Protein AF-A0A2A6C3T6-F1 (afdb_monomer)

Solvent-accessible surface area (backbone atoms only — not compara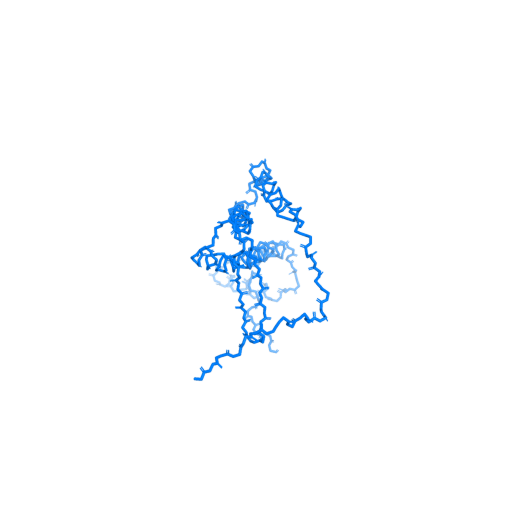ble to full-atom values): 10516 Å² total; per-residue (Å²): 136,82,80,79,80,82,71,89,74,84,69,97,63,87,76,75,74,74,74,83,62,68,64,60,56,52,48,51,43,52,55,31,52,48,49,51,47,45,54,75,75,65,61,53,79,87,50,60,74,56,54,56,57,53,46,53,49,35,51,49,53,41,51,50,43,53,48,42,71,43,24,40,70,43,81,47,77,59,92,92,44,83,41,82,43,55,73,27,93,54,74,46,72,67,60,55,50,48,53,62,61,52,63,53,51,62,58,52,51,52,52,51,53,51,54,53,51,49,52,56,50,49,52,51,49,50,51,48,51,73,72,62,57,75,80,78,58,56,65,64,55,46,53,54,39,52,55,42,26,73,75,66,75,48,82,71,94,79,85,80,86,89,74,71,88,77,65,85,83,125

Secondary structure (DSSP, 8-state):
-PPPP----------------THHHHHHHHHHHHHHHHHHHH--GGGTTHHHHHHHHHHHHHHHHHHHHHH-EEEEEETTEEEEEE-SS---HHHHHHHHHHTHHHHHHHHHHHHHHHHHHHHHHHHHHHHH--TT-HHHHHHHHHHHHHHHS---S----S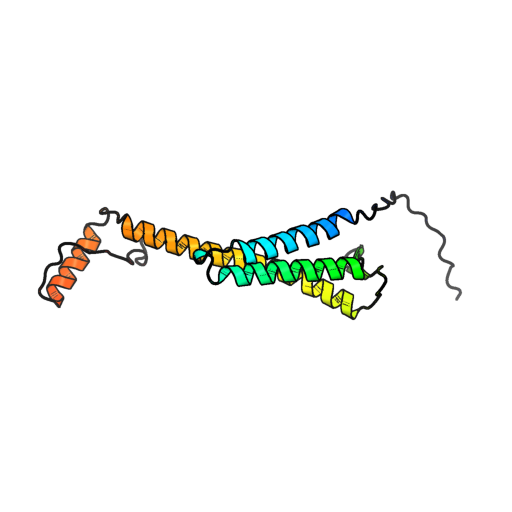--TTS---

Sequence (170 aa):
MKFPKSGTAKGPGGRVEDEYLPYNESAGIITNLLLLFVIKRFSSVELGTYKYLLTVFSLNDICLTLLHMVLRPKNIIMGTVFSLVADGPVQSKHFASIYSAGFTIPFSLMCYHFIYRYWAIKRYLLVLYGTTGDNEDEDALTEVRDAFEETFGKRIEYGWVILDNWVNKD

InterPro domains:
  IPR019423 7TM GPCR, serpentine receptor class j (Srj) [PTHR45907] (24-166)
  IPR019428 7TM GPCR, serpentine receptor class r (Str) [PF10326] (28-123)

Organism: Pristionchus pacificus (NCBI:txid54126)

pLDDT: mean 74.74, std 17.31, range [34.06, 94.12]

Radius of gyration: 29.74 Å; Cα contacts (8 Å, |Δi|>4): 98; chains: 1; bounding box: 54×42×95 Å

Foldseek 3Di:
DDDDDDDPDPDPDDPPPVPPPCVVLVCLLVVLVVQVVCLVPPVDCVCPPVSVLSNVLSVLSNVLSVLCQQQVWDWDDDPPDTDTARPGPDGDPVSSVVSVVSVVVNVVSVVVVVVVVVVVVVVVVLV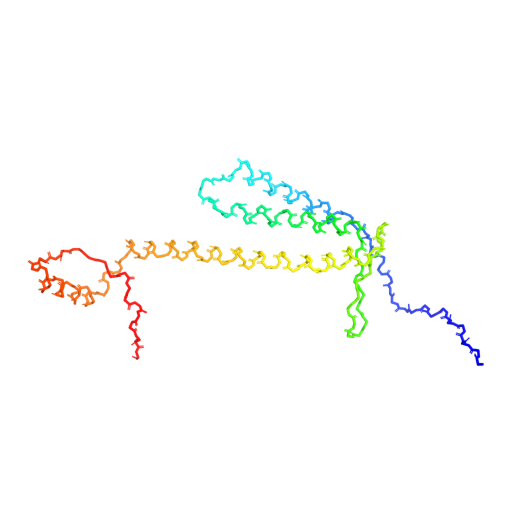VCQVVPDCPPVVVVVVVQVVCCVVPVDGDPDDDDSDPPPDPPD

Structure (mmCIF, N/CA/C/O backbone):
data_AF-A0A2A6C3T6-F1
#
_entry.id   AF-A0A2A6C3T6-F1
#
loop_
_atom_site.group_PDB
_atom_site.id
_atom_site.type_symbol
_atom_site.label_atom_id
_atom_site.label_alt_id
_atom_site.label_comp_id
_atom_site.label_asym_id
_atom_site.label_entity_id
_atom_site.label_seq_id
_atom_site.pdbx_PDB_ins_code
_atom_site.Cartn_x
_atom_site.Cartn_y
_atom_site.Cartn_z
_atom_site.occupancy
_atom_site.B_iso_or_equiv
_atom_site.auth_seq_id
_atom_site.auth_comp_id
_atom_site.auth_asym_id
_atom_site.auth_atom_id
_atom_site.pdbx_PDB_model_num
ATOM 1 N N . MET A 1 1 ? 13.328 -26.545 -47.121 1.00 39.59 1 MET A N 1
ATOM 2 C CA . MET A 1 1 ? 11.992 -25.950 -46.904 1.00 39.59 1 MET A CA 1
ATOM 3 C C . MET A 1 1 ? 12.210 -24.511 -46.447 1.00 39.59 1 MET A C 1
ATOM 5 O O . MET A 1 1 ? 12.834 -24.308 -45.416 1.00 39.59 1 MET A O 1
ATOM 9 N N . LYS A 1 2 ? 11.879 -23.523 -47.288 1.00 37.09 2 LYS A N 1
ATOM 10 C CA . LYS A 1 2 ? 12.099 -22.090 -47.018 1.00 37.09 2 LYS A CA 1
ATOM 11 C C . LYS A 1 2 ? 10.917 -21.560 -46.207 1.00 37.09 2 LYS A C 1
ATOM 13 O O . LYS A 1 2 ? 9.783 -21.706 -46.650 1.00 37.09 2 LYS A O 1
ATOM 18 N N . PHE A 1 3 ? 11.184 -20.943 -45.060 1.00 39.44 3 PHE A N 1
ATOM 19 C CA . PHE A 1 3 ? 10.168 -20.192 -44.325 1.00 39.44 3 PHE A CA 1
ATOM 20 C C . PHE A 1 3 ? 9.714 -18.987 -45.168 1.00 39.44 3 PHE A C 1
ATOM 22 O O . PHE A 1 3 ? 10.572 -18.272 -45.701 1.00 39.44 3 PHE A O 1
ATOM 29 N N .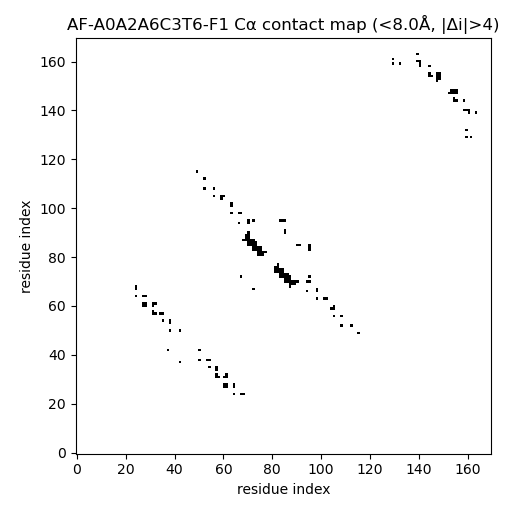 PRO A 1 4 ? 8.402 -18.752 -45.332 1.00 39.09 4 PRO A N 1
ATOM 30 C CA . PRO A 1 4 ? 7.925 -17.564 -46.020 1.00 39.09 4 PRO A CA 1
ATOM 31 C C . PRO A 1 4 ? 8.239 -16.321 -45.178 1.00 39.09 4 PRO A C 1
ATOM 33 O O . PRO A 1 4 ? 8.041 -16.298 -43.964 1.00 39.09 4 PRO A O 1
ATOM 36 N N . LYS A 1 5 ? 8.751 -15.280 -45.843 1.00 46.72 5 LYS A N 1
ATOM 37 C CA . LYS A 1 5 ? 8.940 -13.949 -45.261 1.00 46.72 5 LYS A CA 1
ATOM 38 C C . LYS A 1 5 ? 7.568 -13.412 -44.851 1.00 46.72 5 LYS A C 1
ATOM 40 O O . LYS A 1 5 ? 6.698 -13.267 -45.705 1.00 46.72 5 LYS A O 1
ATOM 45 N N . SER A 1 6 ? 7.393 -13.136 -43.560 1.00 43.69 6 SER A N 1
ATOM 46 C CA . SER A 1 6 ? 6.190 -12.505 -43.019 1.00 43.69 6 SER A CA 1
ATOM 47 C C . SER A 1 6 ? 5.979 -11.157 -43.701 1.00 43.69 6 SER A C 1
ATOM 49 O O . SER A 1 6 ? 6.723 -10.205 -43.468 1.00 43.69 6 SER A O 1
ATOM 51 N N . GLY A 1 7 ? 4.974 -11.108 -44.571 1.00 36.28 7 GLY A N 1
ATOM 52 C CA . GLY A 1 7 ? 4.471 -9.886 -45.166 1.00 36.28 7 GLY A CA 1
ATOM 53 C C . GLY A 1 7 ? 3.944 -8.945 -44.089 1.00 36.28 7 GLY A C 1
ATOM 54 O O . GLY A 1 7 ? 3.351 -9.356 -43.093 1.00 36.28 7 GLY A O 1
ATOM 55 N N . THR A 1 8 ? 4.179 -7.663 -44.313 1.00 46.97 8 THR A N 1
ATOM 56 C CA . THR A 1 8 ? 3.591 -6.535 -43.600 1.00 46.97 8 THR A CA 1
ATOM 57 C C . THR A 1 8 ? 2.072 -6.534 -43.770 1.00 46.97 8 THR A C 1
ATOM 59 O O . THR A 1 8 ? 1.542 -5.898 -44.678 1.00 46.97 8 THR A O 1
ATOM 62 N N . ALA A 1 9 ? 1.361 -7.238 -42.893 1.00 35.47 9 ALA A N 1
ATOM 63 C CA . ALA A 1 9 ? -0.076 -7.082 -42.723 1.00 35.47 9 ALA A CA 1
ATOM 64 C C . ALA A 1 9 ? -0.339 -5.882 -41.795 1.00 35.47 9 ALA A C 1
ATOM 66 O O . ALA A 1 9 ? -0.369 -6.008 -40.572 1.00 35.47 9 ALA A O 1
ATOM 67 N N . LYS A 1 10 ? -0.499 -4.690 -42.385 1.00 42.09 10 LYS A N 1
ATOM 68 C CA . LYS A 1 10 ? -1.161 -3.557 -41.721 1.00 42.09 10 LYS A CA 1
ATOM 69 C C . LYS A 1 10 ? -2.637 -3.930 -41.546 1.00 42.09 10 LYS A C 1
ATOM 71 O O . LYS A 1 10 ? -3.410 -3.832 -42.493 1.00 42.09 10 LYS A O 1
ATOM 76 N N . GLY A 1 11 ? -3.004 -4.396 -40.355 1.00 34.06 11 GLY A N 1
ATOM 77 C CA . GLY A 1 11 ? -4.403 -4.553 -39.959 1.00 34.06 11 GLY A CA 1
ATOM 78 C C . GLY A 1 11 ? -5.066 -3.182 -39.743 1.00 34.06 11 GLY A C 1
ATOM 79 O O . GLY A 1 11 ? -4.419 -2.287 -39.192 1.00 34.06 11 GLY A O 1
ATOM 80 N N . PRO A 1 12 ? -6.328 -2.985 -40.166 1.00 39.56 12 PRO A N 1
ATOM 81 C CA . PRO A 1 12 ? -7.068 -1.747 -39.974 1.00 39.56 12 PRO A CA 1
ATOM 82 C C . PRO A 1 12 ? -7.682 -1.761 -38.571 1.00 39.56 12 PRO A C 1
ATOM 84 O O . PRO A 1 12 ? -8.836 -2.116 -38.371 1.00 39.56 12 PRO A O 1
ATOM 87 N N . GLY A 1 13 ? -6.873 -1.428 -37.577 1.00 37.47 13 GLY A N 1
ATOM 88 C CA . GLY A 1 13 ? -7.322 -1.178 -36.214 1.00 37.47 13 GLY A CA 1
ATOM 89 C C . GLY A 1 13 ? -6.595 0.063 -35.757 1.00 37.47 13 GLY A C 1
ATOM 90 O O . GLY A 1 13 ? -5.382 0.008 -35.570 1.00 37.47 13 GLY A O 1
ATOM 91 N N . GLY A 1 14 ? -7.315 1.185 -35.707 1.00 34.62 14 GLY A N 1
ATOM 92 C CA . GLY A 1 14 ? -6.787 2.488 -35.332 1.00 34.62 14 GLY A CA 1
ATOM 93 C C . GLY A 1 14 ? -5.903 2.354 -34.104 1.00 34.62 14 GLY A C 1
ATOM 94 O O . GLY A 1 14 ? -6.374 2.038 -33.016 1.00 34.62 14 GLY A O 1
ATOM 95 N N . ARG A 1 15 ? -4.606 2.552 -34.330 1.00 42.12 15 ARG A N 1
ATOM 96 C CA . ARG A 1 15 ? -3.617 2.802 -33.300 1.00 42.12 15 ARG A CA 1
ATOM 97 C C . ARG A 1 15 ? -4.103 4.057 -32.582 1.00 42.12 15 ARG A C 1
ATOM 99 O O . ARG A 1 15 ? -3.858 5.162 -33.053 1.00 42.12 15 ARG A O 1
ATOM 106 N N . VAL A 1 16 ? -4.849 3.872 -31.495 1.00 47.75 16 VAL A N 1
ATOM 107 C CA . VAL A 1 16 ? -4.840 4.845 -30.413 1.00 47.75 16 VAL A CA 1
ATOM 108 C C . VAL A 1 16 ? -3.388 4.805 -29.971 1.00 47.75 16 VAL A C 1
ATOM 110 O O . VAL A 1 16 ? -2.921 3.841 -29.368 1.00 47.75 16 VAL A O 1
ATOM 113 N N . GLU A 1 17 ? -2.604 5.747 -30.482 1.00 46.25 17 GLU A N 1
ATOM 114 C CA . GLU A 1 17 ? -1.380 6.134 -29.813 1.00 46.25 17 GLU A CA 1
ATOM 115 C C . GLU A 1 17 ? -1.876 6.607 -28.458 1.00 46.25 17 GLU A C 1
ATOM 117 O O . GLU A 1 17 ? -2.371 7.724 -28.344 1.00 46.25 17 GLU A O 1
ATOM 122 N N . ASP A 1 18 ? -1.910 5.687 -27.489 1.00 49.25 18 ASP A N 1
ATOM 123 C CA . ASP A 1 18 ? -2.136 6.019 -26.097 1.00 49.25 18 ASP A CA 1
ATOM 124 C C . ASP A 1 18 ? -1.053 7.038 -25.782 1.00 49.25 18 ASP A C 1
ATOM 126 O O . ASP A 1 18 ? 0.128 6.711 -25.626 1.00 49.25 18 ASP A O 1
ATOM 130 N N . GLU A 1 19 ? -1.458 8.301 -25.836 1.00 44.62 19 GLU A N 1
ATOM 131 C CA . GLU A 1 19 ? -0.705 9.428 -25.355 1.00 44.62 19 GLU A CA 1
ATOM 132 C C . GLU A 1 19 ? -0.339 9.037 -23.929 1.00 44.62 19 GLU A C 1
ATOM 134 O O . GLU A 1 19 ? -1.195 8.946 -23.047 1.00 44.62 19 GLU A O 1
ATOM 139 N N . TYR A 1 20 ? 0.922 8.642 -23.742 1.00 53.72 20 TYR A N 1
ATOM 140 C CA . TYR A 1 20 ? 1.484 8.348 -22.438 1.00 53.72 20 TYR A CA 1
ATOM 141 C C . TYR A 1 20 ? 1.324 9.634 -21.643 1.00 53.72 20 TYR A C 1
ATOM 143 O O . TYR A 1 20 ? 2.122 10.554 -21.784 1.00 53.72 20 TYR A O 1
ATOM 151 N N . LEU A 1 21 ? 0.243 9.721 -20.880 1.00 55.94 21 LEU A N 1
ATOM 152 C CA . LEU A 1 21 ? -0.102 10.853 -20.047 1.00 55.94 21 LEU A CA 1
ATOM 153 C C . LEU A 1 21 ? 0.548 10.579 -18.677 1.00 55.94 21 LEU A C 1
ATOM 155 O O . LEU A 1 21 ? -0.080 9.936 -17.832 1.00 55.94 21 LEU A O 1
ATOM 159 N N . PRO A 1 22 ? 1.792 11.048 -18.409 1.00 62.19 22 PRO A N 1
ATOM 160 C CA . PRO A 1 22 ? 2.497 10.851 -17.126 1.00 62.19 22 PRO A CA 1
ATOM 161 C C . PRO A 1 22 ? 1.766 11.487 -15.927 1.00 62.19 22 PRO A C 1
ATOM 163 O O . PRO A 1 22 ? 2.180 11.384 -14.769 1.00 62.19 22 PRO A O 1
ATOM 166 N N . TYR A 1 23 ? 0.668 12.185 -16.205 1.00 62.31 23 TYR A N 1
ATOM 167 C CA . TYR A 1 23 ? -0.202 12.849 -15.251 1.00 62.31 23 TYR A CA 1
ATOM 168 C C . TYR A 1 23 ? -0.816 11.880 -14.232 1.00 62.31 23 TYR A C 1
ATOM 170 O O . TYR A 1 23 ? -0.954 12.235 -13.065 1.00 62.31 23 TYR A O 1
ATOM 178 N N . ASN A 1 24 ? -1.117 10.640 -14.626 1.00 78.56 24 ASN A N 1
ATOM 179 C CA . ASN A 1 24 ? -1.760 9.678 -13.722 1.00 78.56 24 ASN A CA 1
ATOM 180 C C . ASN A 1 24 ? -0.789 9.142 -12.652 1.00 78.56 24 ASN A C 1
ATOM 182 O O . ASN A 1 24 ? -1.143 9.024 -11.482 1.00 78.56 24 ASN A O 1
ATOM 186 N N . GLU A 1 25 ? 0.458 8.866 -13.036 1.00 84.06 25 GLU A N 1
ATOM 187 C CA . GLU A 1 25 ? 1.495 8.322 -12.144 1.00 84.06 25 GLU A CA 1
ATOM 188 C C . GLU A 1 25 ? 1.959 9.377 -11.135 1.00 84.06 25 GLU A C 1
ATOM 190 O O . GLU A 1 25 ? 2.094 9.118 -9.938 1.00 84.06 25 GLU A O 1
ATOM 195 N N . SER A 1 26 ? 2.151 10.606 -11.617 1.00 85.81 26 SER A N 1
ATOM 196 C CA . SER A 1 26 ? 2.513 11.744 -10.774 1.00 85.81 26 SER A CA 1
ATOM 197 C C . SER A 1 26 ? 1.415 12.079 -9.763 1.00 85.81 26 SER A C 1
ATOM 199 O O . SER A 1 26 ? 1.727 12.291 -8.589 1.00 85.81 26 SER A O 1
ATOM 201 N N . ALA A 1 27 ? 0.140 12.045 -10.166 1.00 88.06 27 ALA A N 1
ATOM 202 C CA . ALA A 1 27 ? -0.985 12.201 -9.247 1.00 88.06 27 ALA A CA 1
ATOM 203 C C . ALA A 1 27 ? -0.983 11.118 -8.157 1.00 88.06 27 ALA A C 1
ATOM 205 O O . ALA A 1 27 ? -1.099 11.454 -6.980 1.00 88.06 27 ALA A O 1
ATOM 206 N N . GLY A 1 28 ? -0.759 9.849 -8.519 1.00 86.31 28 GLY A N 1
ATOM 207 C CA . GLY A 1 28 ? -0.656 8.746 -7.559 1.00 86.31 28 GLY A CA 1
ATOM 208 C C . GLY A 1 28 ? 0.422 8.987 -6.499 1.00 86.31 28 GLY A C 1
ATOM 209 O O . GLY A 1 28 ? 0.152 8.903 -5.299 1.00 86.31 28 GLY A O 1
ATOM 210 N N . ILE A 1 29 ? 1.628 9.385 -6.911 1.00 90.62 29 ILE A N 1
ATOM 211 C CA . ILE A 1 29 ? 2.714 9.704 -5.970 1.00 90.62 29 ILE A CA 1
ATOM 212 C C . ILE A 1 29 ? 2.328 10.882 -5.069 1.00 90.62 29 ILE A C 1
ATOM 214 O O . ILE A 1 29 ? 2.469 10.794 -3.848 1.00 90.62 29 ILE A O 1
ATOM 218 N N . ILE A 1 30 ? 1.821 11.973 -5.647 1.00 92.88 30 ILE A N 1
ATOM 219 C CA . ILE A 1 30 ? 1.466 13.186 -4.898 1.00 92.88 30 ILE A CA 1
ATOM 220 C C . ILE A 1 30 ? 0.376 12.883 -3.867 1.00 92.88 30 ILE A C 1
ATOM 222 O O . ILE A 1 30 ? 0.515 13.254 -2.700 1.00 92.88 30 ILE A O 1
ATOM 226 N N . THR A 1 31 ? -0.685 12.181 -4.263 1.00 91.81 31 THR A N 1
ATOM 227 C CA . THR A 1 31 ? -1.805 11.852 -3.378 1.00 91.81 31 THR A CA 1
ATOM 228 C C . THR A 1 31 ? -1.377 10.919 -2.246 1.00 91.81 31 THR A C 1
ATOM 230 O O . THR A 1 31 ? -1.772 11.144 -1.101 1.00 91.81 31 THR A O 1
ATOM 233 N N . ASN A 1 32 ? -0.519 9.928 -2.502 1.00 91.56 32 ASN A N 1
ATOM 234 C CA . ASN A 1 32 ? -0.029 9.043 -1.439 1.00 91.56 32 ASN A CA 1
ATOM 235 C C . ASN A 1 32 ? 0.980 9.717 -0.504 1.00 91.56 32 ASN A C 1
ATOM 237 O O . ASN A 1 32 ? 0.970 9.458 0.700 1.00 91.56 32 ASN A O 1
ATOM 241 N N . LEU A 1 33 ? 1.816 10.623 -1.015 1.00 93.50 33 LEU A N 1
ATOM 242 C CA . LEU A 1 33 ? 2.681 11.451 -0.171 1.00 93.50 33 LEU A CA 1
ATOM 243 C C . LEU A 1 33 ? 1.863 12.413 0.694 1.00 93.50 33 LEU A C 1
ATOM 245 O O . LEU A 1 33 ? 2.175 12.593 1.873 1.00 93.50 33 LEU A O 1
ATOM 249 N N . LEU A 1 34 ? 0.793 12.990 0.142 1.00 91.88 34 LEU A N 1
ATOM 250 C CA . LEU A 1 34 ? -0.154 13.797 0.904 1.00 91.88 34 LEU A CA 1
ATOM 251 C C . LEU A 1 34 ? -0.836 12.957 1.990 1.00 91.88 34 LEU A C 1
ATOM 253 O O . LEU A 1 34 ? -0.934 13.408 3.129 1.00 91.88 34 LEU A O 1
ATOM 257 N N . LEU A 1 35 ? -1.244 11.725 1.679 1.00 90.31 35 LEU A N 1
ATOM 258 C CA . LEU A 1 35 ? -1.814 10.798 2.657 1.00 90.31 35 LEU A CA 1
ATOM 259 C C . LEU A 1 35 ? -0.821 10.503 3.792 1.00 90.31 35 LEU A C 1
ATOM 261 O O . LEU A 1 35 ? -1.180 10.635 4.962 1.00 90.31 35 LEU A O 1
ATOM 265 N N . LEU A 1 36 ? 0.441 10.199 3.475 1.00 91.38 36 LEU A N 1
ATOM 266 C CA . LEU A 1 36 ? 1.502 10.029 4.476 1.00 91.38 36 LEU A CA 1
ATOM 267 C C . LEU A 1 36 ? 1.709 11.287 5.325 1.00 91.38 36 LEU A C 1
ATOM 269 O O . LEU A 1 36 ? 1.862 11.197 6.547 1.00 91.38 36 LEU A O 1
ATOM 273 N N . PHE A 1 37 ? 1.690 12.463 4.698 1.00 91.50 37 PHE A N 1
ATOM 274 C CA . PHE A 1 37 ? 1.791 13.739 5.398 1.00 91.50 37 PHE A CA 1
ATOM 275 C C . PHE A 1 37 ? 0.625 13.936 6.372 1.00 91.50 37 PHE A C 1
ATOM 277 O O . PHE A 1 37 ? 0.854 14.264 7.537 1.00 91.50 37 PHE A O 1
ATOM 284 N N . VAL A 1 38 ? -0.609 13.679 5.934 1.00 90.44 38 VAL A N 1
ATOM 285 C CA . VAL A 1 38 ? -1.813 13.792 6.767 1.00 90.44 38 VAL A CA 1
ATOM 286 C C . VAL A 1 38 ? -1.760 12.809 7.934 1.00 90.44 38 VAL A C 1
ATOM 288 O O . VAL A 1 38 ? -1.993 13.214 9.072 1.00 90.44 38 VAL A O 1
ATOM 291 N N . ILE A 1 39 ? -1.374 11.553 7.693 1.00 88.69 39 ILE A N 1
ATOM 292 C CA . ILE A 1 39 ? -1.215 10.548 8.754 1.00 88.69 39 ILE A CA 1
ATOM 293 C C . ILE A 1 39 ? -0.177 11.018 9.779 1.00 88.69 39 ILE A C 1
ATOM 295 O O . ILE A 1 39 ? -0.427 10.971 10.982 1.00 88.69 39 ILE A O 1
ATOM 299 N N . LYS A 1 40 ? 0.977 11.521 9.333 1.00 86.56 40 LYS A N 1
ATOM 300 C CA . LYS A 1 40 ? 2.035 11.971 10.246 1.00 86.56 40 LYS A CA 1
ATOM 301 C C . LYS A 1 40 ? 1.648 13.233 11.021 1.00 86.56 40 LYS A C 1
ATOM 303 O O . LYS A 1 40 ? 2.030 13.370 12.181 1.00 86.56 40 LYS A O 1
ATOM 308 N N . ARG A 1 41 ? 0.946 14.173 10.381 1.00 85.56 41 ARG A N 1
ATOM 309 C CA . ARG A 1 41 ? 0.684 15.513 10.930 1.00 85.56 41 ARG A CA 1
ATOM 310 C C . ARG A 1 41 ? -0.608 15.609 11.738 1.00 85.56 41 ARG A C 1
ATOM 312 O O . ARG A 1 41 ? -0.632 16.381 12.699 1.00 85.56 41 ARG A O 1
ATOM 319 N N . PHE A 1 42 ? -1.647 14.880 11.333 1.00 80.94 42 PHE A N 1
ATOM 320 C CA . PHE A 1 42 ? -3.023 15.034 11.818 1.00 80.94 42 PHE A CA 1
ATOM 321 C C . PHE A 1 42 ? -3.646 13.745 12.373 1.00 80.94 42 PHE A C 1
ATOM 323 O O . PHE A 1 42 ? -4.786 13.794 12.826 1.00 80.94 42 PHE A O 1
ATOM 330 N N . SER A 1 43 ? -2.945 12.600 12.379 1.00 76.31 43 SER A N 1
ATOM 331 C CA . SER A 1 43 ? -3.491 11.385 13.002 1.00 76.31 43 SER A CA 1
ATOM 332 C C . SER A 1 43 ? -3.693 11.608 14.502 1.00 76.31 43 SER A C 1
ATOM 334 O O . SER A 1 43 ? -2.729 11.658 15.267 1.00 76.31 43 SER A O 1
ATOM 336 N N . SER A 1 44 ? -4.954 11.705 14.921 1.00 65.62 44 SER A N 1
ATOM 337 C CA . SER A 1 44 ? -5.350 11.740 16.327 1.00 65.62 44 SER A CA 1
ATOM 338 C C . SER A 1 44 ? -5.011 10.418 17.027 1.00 65.62 44 SER A C 1
ATOM 340 O O . SER A 1 44 ? -4.786 9.385 16.388 1.00 65.62 44 SER A O 1
ATOM 342 N N . VAL A 1 45 ? -4.975 10.436 18.362 1.00 61.38 45 VAL A N 1
ATOM 343 C CA . VAL A 1 45 ? -4.755 9.231 19.185 1.00 61.38 45 VAL A CA 1
ATOM 344 C C . VAL A 1 45 ? -5.861 8.187 18.948 1.00 61.38 45 VAL A C 1
ATOM 346 O O . VAL A 1 45 ? -5.589 6.990 19.004 1.00 61.38 45 VAL A O 1
ATOM 349 N N . GLU A 1 46 ? -7.068 8.629 18.580 1.00 63.53 46 GLU A N 1
ATOM 350 C CA . GLU A 1 46 ? -8.235 7.782 18.281 1.00 63.53 46 GLU A CA 1
ATOM 351 C C . GLU A 1 46 ? -8.051 6.881 17.052 1.00 63.53 46 GLU A C 1
ATOM 353 O O . GLU A 1 46 ? -8.610 5.789 16.997 1.00 63.53 46 GLU A O 1
ATOM 358 N N . LEU A 1 47 ? -7.214 7.284 16.088 1.00 66.94 47 LEU A N 1
ATOM 359 C CA . LEU A 1 47 ? -6.851 6.438 14.943 1.00 66.94 47 LEU A CA 1
ATOM 360 C C . LEU A 1 47 ? -6.007 5.220 15.358 1.00 66.94 47 LEU A C 1
ATOM 362 O O . LEU A 1 47 ? -5.914 4.251 14.602 1.00 66.94 47 LEU A O 1
ATOM 366 N N . GLY A 1 48 ? -5.404 5.238 16.553 1.00 74.94 48 GLY A N 1
ATOM 367 C CA . GLY A 1 48 ? -4.767 4.076 17.174 1.00 74.94 48 GLY A CA 1
ATOM 368 C C . GLY A 1 48 ? -3.830 3.307 16.234 1.00 74.94 48 GLY A C 1
ATOM 369 O O . GLY A 1 48 ? -2.916 3.874 15.632 1.00 74.94 48 GLY A O 1
ATOM 370 N N . THR A 1 49 ? -4.060 1.998 16.108 1.00 79.81 49 THR A N 1
ATOM 371 C CA . THR A 1 49 ? -3.281 1.073 15.262 1.00 79.81 49 THR A CA 1
ATOM 372 C C . THR A 1 49 ? -3.616 1.191 13.765 1.00 79.81 49 THR A C 1
ATOM 374 O O . THR A 1 49 ? -2.821 0.779 12.921 1.00 79.81 49 THR A O 1
ATOM 377 N N . TYR A 1 50 ? -4.749 1.798 13.396 1.00 84.69 50 TYR A N 1
ATOM 378 C CA . TYR A 1 50 ? -5.194 1.909 11.999 1.00 84.69 50 TYR A CA 1
ATOM 379 C C . TYR A 1 50 ? -4.241 2.727 11.124 1.00 84.69 50 TYR A C 1
ATOM 381 O O . TYR A 1 50 ? -4.075 2.448 9.936 1.00 84.69 50 TYR A O 1
ATOM 389 N N . LYS A 1 51 ? -3.546 3.701 11.724 1.00 86.69 51 LYS A N 1
ATOM 390 C CA . LYS A 1 51 ? -2.540 4.522 11.038 1.00 86.69 51 LYS A CA 1
ATOM 391 C C . LYS A 1 51 ? -1.424 3.690 10.399 1.00 86.69 51 LYS A C 1
ATOM 393 O O . LYS A 1 51 ? -0.914 4.079 9.352 1.00 86.69 51 LYS A O 1
ATOM 398 N N . TYR A 1 52 ? -1.066 2.543 10.984 1.00 88.94 52 TYR A N 1
ATOM 399 C CA . TYR A 1 52 ? -0.052 1.651 10.414 1.00 88.94 52 TYR A CA 1
ATOM 400 C C . TYR A 1 52 ? -0.561 0.975 9.145 1.00 88.94 52 TYR A C 1
ATOM 402 O O . TYR A 1 52 ? 0.177 0.899 8.169 1.00 88.94 52 TYR A O 1
ATOM 410 N N . LEU A 1 53 ? -1.832 0.566 9.125 1.00 89.44 53 LEU A N 1
ATOM 411 C CA . LEU A 1 53 ? -2.453 -0.027 7.944 1.00 89.44 53 LEU A CA 1
ATOM 412 C C . LEU A 1 53 ? -2.517 0.988 6.792 1.00 89.44 53 LEU A C 1
ATOM 414 O O . LEU A 1 53 ? -2.081 0.684 5.686 1.00 89.44 53 LEU A O 1
ATOM 418 N N . LEU A 1 54 ? -2.941 2.224 7.085 1.00 90.50 54 LEU A N 1
ATOM 419 C CA . LEU A 1 54 ? -2.934 3.330 6.117 1.00 90.50 54 LEU A CA 1
ATOM 420 C C . LEU A 1 54 ? -1.519 3.669 5.618 1.00 90.50 54 LEU A C 1
ATOM 422 O O . LEU A 1 54 ? -1.322 3.935 4.434 1.00 90.50 54 LEU A O 1
ATOM 426 N N . THR A 1 55 ? -0.524 3.630 6.507 1.00 91.81 55 THR A N 1
ATOM 427 C CA . THR A 1 55 ? 0.879 3.872 6.142 1.00 91.81 55 THR A CA 1
ATOM 428 C C . THR A 1 55 ? 1.381 2.783 5.195 1.00 91.81 55 THR A C 1
ATOM 430 O O . THR A 1 55 ? 1.915 3.104 4.138 1.00 91.81 55 THR A O 1
ATOM 433 N N . VAL A 1 56 ? 1.160 1.503 5.514 1.00 93.06 56 VAL A N 1
ATOM 434 C CA . VAL A 1 56 ? 1.555 0.376 4.650 1.00 93.06 56 VAL A CA 1
ATOM 435 C C . VAL A 1 56 ? 0.848 0.439 3.294 1.00 93.06 56 VAL A C 1
ATOM 437 O O . VAL A 1 56 ? 1.496 0.212 2.276 1.00 93.06 56 VAL A O 1
ATOM 440 N N . PHE A 1 57 ? -0.434 0.809 3.266 1.00 93.38 57 PHE A N 1
ATOM 441 C CA . PHE A 1 57 ? -1.185 1.022 2.028 1.00 93.38 57 PHE A CA 1
ATOM 442 C C . PHE A 1 57 ? -0.554 2.108 1.151 1.00 93.38 57 PHE A C 1
ATOM 444 O O . PHE A 1 57 ? -0.193 1.838 0.009 1.00 93.38 57 PHE A O 1
ATOM 451 N N . SER A 1 58 ? -0.321 3.298 1.709 1.00 93.81 58 SER A N 1
ATOM 452 C CA . SER A 1 58 ? 0.287 4.409 0.963 1.00 93.81 58 SER A CA 1
ATOM 453 C C . SER A 1 58 ? 1.719 4.120 0.491 1.00 93.81 58 SER A C 1
ATOM 455 O O . SER A 1 58 ? 2.097 4.500 -0.615 1.00 93.81 58 SER A O 1
ATOM 457 N N . LEU A 1 59 ? 2.520 3.406 1.292 1.00 94.12 59 LEU A N 1
ATOM 458 C CA . LEU A 1 59 ? 3.866 2.985 0.898 1.00 94.12 59 LEU A CA 1
ATOM 459 C C . LEU A 1 59 ? 3.827 1.970 -0.242 1.00 94.12 59 LEU A C 1
ATOM 461 O O . LEU A 1 59 ? 4.614 2.078 -1.180 1.00 94.12 59 LEU A O 1
ATOM 465 N N . ASN A 1 60 ? 2.914 0.999 -0.172 1.00 94.00 60 ASN A N 1
ATOM 466 C CA . ASN A 1 60 ? 2.739 0.018 -1.232 1.00 94.00 60 ASN A CA 1
ATOM 467 C C . ASN A 1 60 ? 2.371 0.699 -2.556 1.00 94.00 60 ASN A C 1
ATOM 469 O O . ASN A 1 60 ? 3.007 0.423 -3.572 1.00 94.00 60 ASN A O 1
ATOM 473 N N . ASP A 1 61 ? 1.423 1.635 -2.522 1.00 93.06 61 ASP A N 1
ATOM 474 C CA . ASP A 1 61 ? 0.960 2.334 -3.720 1.00 93.06 61 ASP A CA 1
ATOM 475 C C . ASP A 1 61 ? 2.064 3.207 -4.344 1.00 93.06 61 ASP A C 1
ATOM 477 O O . ASP A 1 61 ? 2.265 3.190 -5.560 1.00 93.06 61 ASP A O 1
ATOM 481 N N . ILE A 1 62 ? 2.884 3.878 -3.520 1.00 93.50 62 ILE A N 1
ATOM 482 C CA . ILE A 1 62 ? 4.086 4.590 -3.994 1.00 93.50 62 ILE A CA 1
ATOM 483 C C . ILE A 1 62 ? 5.073 3.613 -4.643 1.00 93.50 62 ILE A C 1
ATOM 485 O O . ILE A 1 62 ? 5.553 3.874 -5.746 1.00 93.50 62 ILE A O 1
ATOM 489 N N . CYS A 1 63 ? 5.376 2.481 -4.001 1.00 92.94 63 CYS A N 1
ATOM 490 C CA . CYS A 1 63 ? 6.295 1.485 -4.557 1.00 92.94 63 CYS A CA 1
ATOM 491 C C . CYS A 1 63 ? 5.795 0.917 -5.894 1.00 92.94 63 CYS A C 1
ATOM 493 O O . CYS A 1 63 ? 6.587 0.792 -6.831 1.00 92.94 63 CYS A O 1
ATOM 495 N N . LEU A 1 64 ? 4.502 0.602 -6.004 1.00 91.62 64 LEU A N 1
ATOM 496 C CA . LEU A 1 64 ? 3.898 0.116 -7.245 1.00 91.62 64 LEU A CA 1
ATOM 497 C C . LEU A 1 64 ? 3.898 1.182 -8.339 1.00 91.62 64 LEU A C 1
ATOM 499 O O . LEU A 1 64 ? 4.191 0.856 -9.488 1.00 91.62 64 LEU A O 1
ATOM 503 N N . THR A 1 65 ? 3.648 2.445 -7.991 1.00 91.94 65 THR A N 1
ATOM 504 C CA . THR A 1 65 ? 3.697 3.559 -8.948 1.00 91.94 65 THR A CA 1
ATOM 505 C C . THR A 1 65 ? 5.122 3.791 -9.460 1.00 91.94 65 THR A C 1
ATOM 507 O O . THR A 1 65 ? 5.330 3.951 -10.661 1.00 91.94 65 THR A O 1
ATOM 510 N N . LEU A 1 66 ? 6.134 3.707 -8.590 1.00 90.25 66 LEU A N 1
ATOM 511 C CA . LEU A 1 66 ? 7.543 3.777 -8.999 1.00 90.25 66 LEU A CA 1
ATOM 512 C C . LEU A 1 66 ? 7.936 2.602 -9.907 1.00 90.25 66 LEU A C 1
ATOM 514 O O . LEU A 1 66 ? 8.592 2.802 -10.930 1.00 90.25 66 LEU A O 1
ATOM 518 N N . LEU A 1 67 ? 7.512 1.379 -9.572 1.00 89.62 67 LEU A N 1
ATOM 519 C CA . LEU A 1 67 ? 7.711 0.205 -10.429 1.00 89.62 67 LEU A CA 1
ATOM 520 C C . LEU A 1 67 ? 7.016 0.369 -11.785 1.00 89.62 67 LEU A C 1
ATOM 522 O O . LEU A 1 67 ? 7.609 0.018 -12.803 1.00 89.62 67 LEU A O 1
ATOM 526 N N . HIS A 1 68 ? 5.807 0.934 -11.817 1.00 90.19 68 HIS A N 1
ATOM 527 C CA . HIS A 1 68 ? 5.081 1.232 -13.052 1.00 90.19 68 HIS A CA 1
ATOM 528 C C . HIS A 1 68 ? 5.867 2.204 -13.942 1.00 90.19 68 HIS A C 1
ATOM 530 O O . HIS A 1 68 ? 6.071 1.919 -15.123 1.00 90.19 68 HIS A O 1
ATOM 536 N N . MET A 1 69 ? 6.406 3.286 -13.366 1.00 86.69 69 MET A N 1
ATOM 537 C CA . MET A 1 69 ? 7.241 4.250 -14.093 1.00 86.69 69 MET A CA 1
ATOM 538 C C . MET A 1 69 ? 8.510 3.608 -14.677 1.00 86.69 69 MET A C 1
ATOM 540 O O . MET A 1 69 ? 8.901 3.916 -15.806 1.00 86.69 69 MET A O 1
ATOM 544 N N . VAL A 1 70 ? 9.160 2.713 -13.923 1.00 87.69 70 VAL A N 1
ATOM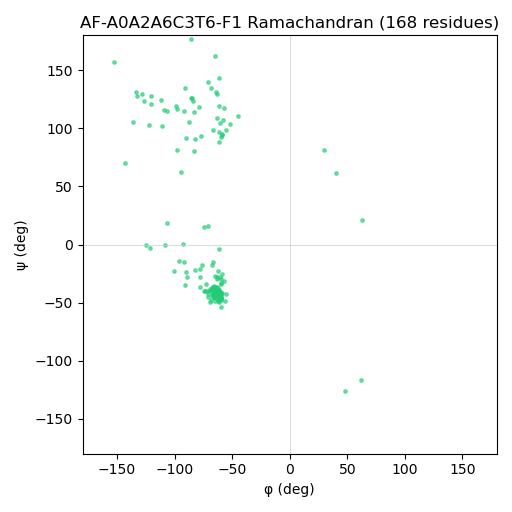 545 C CA . VAL A 1 70 ? 10.404 2.041 -14.342 1.00 87.69 70 VAL A CA 1
ATOM 546 C C . VAL A 1 70 ? 10.150 0.965 -15.397 1.00 87.69 70 VAL A C 1
ATOM 548 O O . VAL A 1 70 ? 10.945 0.818 -16.325 1.00 87.69 70 VAL A O 1
ATOM 551 N N . LEU A 1 71 ? 9.070 0.195 -15.260 1.00 87.44 71 LEU A N 1
ATOM 552 C CA . LEU A 1 71 ? 8.796 -0.957 -16.120 1.00 87.44 71 LEU A CA 1
ATOM 553 C C . LEU A 1 71 ? 7.985 -0.609 -17.362 1.00 87.44 71 LEU A C 1
ATOM 555 O O . LEU A 1 71 ? 8.064 -1.361 -18.334 1.00 87.44 71 LEU A O 1
ATOM 559 N N . ARG A 1 72 ? 7.219 0.490 -17.333 1.00 85.81 72 ARG A N 1
ATOM 560 C CA . ARG A 1 72 ? 6.232 0.867 -18.361 1.00 85.81 72 ARG A CA 1
ATOM 561 C C . ARG A 1 72 ? 5.462 -0.360 -18.862 1.00 85.81 72 ARG A C 1
ATOM 563 O O . ARG A 1 72 ? 5.605 -0.745 -20.028 1.00 85.81 72 ARG A O 1
ATOM 570 N N . PRO A 1 73 ? 4.731 -1.039 -17.962 1.00 85.88 73 PRO A N 1
ATOM 571 C CA . PRO A 1 73 ? 4.096 -2.302 -18.283 1.00 85.88 73 PRO A CA 1
ATOM 572 C C . PRO A 1 73 ? 3.043 -2.120 -19.379 1.00 85.88 73 PRO A C 1
ATOM 574 O O . PRO A 1 73 ? 2.150 -1.285 -19.271 1.00 85.88 73 PRO A O 1
ATOM 577 N N . LYS A 1 74 ? 3.123 -2.945 -20.421 1.00 85.38 74 LYS A N 1
ATOM 578 C CA . LYS A 1 74 ? 2.102 -3.084 -21.458 1.00 85.38 74 LYS A CA 1
ATOM 579 C C . LYS A 1 74 ? 1.431 -4.438 -21.300 1.00 85.38 74 LYS A C 1
ATOM 581 O O . LYS A 1 74 ? 2.072 -5.478 -21.454 1.00 85.38 74 LYS A O 1
ATOM 586 N N . ASN A 1 75 ? 0.140 -4.417 -20.996 1.00 83.25 75 ASN A N 1
ATOM 587 C CA . ASN A 1 75 ? -0.678 -5.620 -20.950 1.00 83.25 75 ASN A CA 1
ATOM 588 C C . ASN A 1 75 ? -1.158 -5.953 -22.360 1.00 83.25 75 ASN A C 1
ATOM 590 O O . ASN A 1 75 ? -1.800 -5.135 -23.015 1.00 83.25 75 ASN A O 1
ATOM 594 N N . ILE A 1 76 ? -0.850 -7.159 -22.821 1.00 83.56 76 ILE A N 1
ATOM 595 C CA . ILE A 1 76 ? -1.297 -7.686 -24.106 1.00 83.56 76 ILE A CA 1
ATOM 596 C C . ILE A 1 76 ? -2.100 -8.951 -23.816 1.00 83.56 76 ILE A C 1
ATOM 598 O O . ILE A 1 76 ? -1.589 -9.902 -23.224 1.00 83.56 76 ILE A O 1
ATOM 602 N N . ILE A 1 77 ? -3.362 -8.959 -24.240 1.00 84.56 77 ILE A N 1
ATOM 603 C CA . ILE A 1 77 ? -4.259 -10.108 -24.106 1.00 84.56 77 ILE A CA 1
ATOM 604 C C . ILE A 1 77 ? -4.428 -10.720 -25.495 1.00 84.56 77 ILE A C 1
ATOM 606 O O . ILE A 1 77 ? -4.951 -10.074 -26.402 1.00 84.56 77 ILE A O 1
ATOM 610 N N . MET A 1 78 ? -3.960 -11.955 -25.678 1.00 80.25 78 MET A N 1
ATOM 611 C CA . MET A 1 78 ? -4.116 -12.709 -26.927 1.00 80.25 78 MET A CA 1
ATOM 612 C C . MET A 1 78 ? -4.834 -14.029 -26.643 1.00 80.25 78 MET A C 1
ATOM 614 O O . MET A 1 78 ? -4.240 -14.976 -26.125 1.00 80.25 78 MET A O 1
ATOM 618 N N . GLY A 1 79 ? -6.125 -14.098 -26.979 1.00 85.75 79 GLY A N 1
ATOM 619 C CA . GLY A 1 79 ? -6.963 -15.263 -26.686 1.00 85.75 79 GLY A CA 1
ATOM 620 C C . GLY A 1 79 ? -7.070 -15.505 -25.178 1.00 85.75 79 GLY A C 1
ATOM 621 O O . GLY A 1 79 ? -7.588 -14.662 -24.454 1.00 85.75 79 GLY A O 1
ATOM 622 N N . THR A 1 80 ? -6.559 -16.646 -24.707 1.00 84.06 80 THR A N 1
ATOM 623 C CA . THR A 1 80 ? -6.509 -17.022 -23.280 1.00 84.06 80 THR A CA 1
ATOM 624 C C . THR A 1 80 ? -5.199 -16.634 -22.588 1.00 84.06 80 THR A C 1
ATOM 626 O O . THR A 1 80 ? -5.016 -16.943 -21.412 1.00 84.06 80 THR A O 1
ATOM 629 N N . VAL A 1 81 ? -4.259 -16.001 -23.299 1.00 82.62 81 VAL A N 1
ATOM 630 C CA . VAL A 1 81 ? -2.945 -15.637 -22.757 1.00 82.62 81 VAL A CA 1
ATOM 631 C C . VAL A 1 81 ? -2.955 -14.177 -22.314 1.00 82.62 81 VAL A C 1
ATOM 633 O O . VAL A 1 81 ? -3.098 -13.269 -23.133 1.00 82.62 81 VAL A O 1
ATOM 636 N N . PHE A 1 82 ? -2.761 -13.963 -21.013 1.00 81.25 82 PHE A N 1
ATOM 637 C CA . PHE A 1 82 ? -2.474 -12.657 -20.425 1.00 81.25 82 PHE A CA 1
ATOM 638 C C . PHE A 1 82 ? -0.955 -12.473 -20.351 1.00 81.25 82 PHE A C 1
ATOM 640 O O . PHE A 1 82 ? -0.277 -13.219 -19.643 1.00 81.25 82 PHE A O 1
ATOM 647 N N . SER A 1 83 ? -0.410 -11.512 -21.097 1.00 81.50 83 SER A N 1
ATOM 648 C CA . SER A 1 83 ? 1.027 -11.237 -21.123 1.00 81.50 83 SER A CA 1
ATOM 649 C C . SER A 1 83 ? 1.319 -9.805 -20.690 1.00 81.50 83 SER A C 1
ATOM 651 O O . SER A 1 83 ? 0.794 -8.853 -21.262 1.00 81.50 83 SER A O 1
ATOM 653 N N . LEU A 1 84 ? 2.222 -9.661 -19.723 1.00 83.88 84 LEU A N 1
ATOM 654 C CA . LEU A 1 84 ? 2.783 -8.385 -19.290 1.00 83.88 84 LEU A CA 1
ATOM 655 C C . LEU A 1 84 ? 4.151 -8.197 -19.955 1.00 83.88 84 LEU A C 1
ATOM 657 O O . LEU A 1 84 ? 5.064 -8.995 -19.733 1.00 83.88 84 LEU A O 1
ATOM 661 N N . VAL A 1 85 ? 4.309 -7.146 -20.754 1.00 84.25 85 VAL A N 1
ATOM 662 C CA . VAL A 1 85 ? 5.585 -6.796 -21.393 1.00 84.25 85 VAL A CA 1
ATOM 663 C C . VAL A 1 85 ? 6.109 -5.502 -20.781 1.00 84.25 85 VAL A C 1
ATOM 665 O O . VAL A 1 85 ? 5.414 -4.493 -20.784 1.00 84.25 85 VAL A O 1
ATOM 668 N N . ALA A 1 86 ? 7.331 -5.521 -20.249 1.00 86.44 86 ALA A N 1
ATOM 669 C CA . ALA A 1 86 ? 7.997 -4.313 -19.769 1.00 86.44 86 ALA A CA 1
ATOM 670 C C . ALA A 1 86 ? 8.656 -3.586 -20.953 1.00 86.44 86 ALA A C 1
ATOM 672 O O . ALA A 1 86 ? 9.587 -4.123 -21.551 1.00 86.44 86 ALA A O 1
ATOM 673 N N . ASP A 1 87 ? 8.175 -2.385 -21.280 1.00 85.75 87 ASP A N 1
ATOM 674 C CA . ASP A 1 87 ? 8.718 -1.517 -22.345 1.00 85.75 87 ASP A CA 1
ATOM 675 C C . ASP A 1 87 ? 9.495 -0.315 -21.766 1.00 85.75 87 ASP A C 1
ATOM 677 O O . ASP A 1 87 ? 9.682 0.728 -22.392 1.00 85.75 87 ASP A O 1
ATOM 681 N N . GLY A 1 88 ? 9.896 -0.433 -20.500 1.00 83.62 88 GLY A N 1
ATOM 682 C CA . GLY A 1 88 ? 10.656 0.573 -19.774 1.00 83.62 88 GLY A CA 1
ATOM 683 C C . GLY A 1 88 ? 12.172 0.474 -19.979 1.00 83.62 88 GLY A C 1
ATOM 684 O O . GLY A 1 88 ? 12.669 -0.453 -20.625 1.00 83.62 88 GLY A O 1
ATOM 685 N N . PRO A 1 89 ? 12.937 1.409 -19.384 1.00 78.38 89 PRO A N 1
ATOM 686 C CA . PRO A 1 89 ? 14.403 1.383 -19.389 1.00 78.38 89 PRO A CA 1
ATOM 687 C C . PRO A 1 89 ? 14.998 0.115 -18.757 1.00 78.38 89 PRO A C 1
ATOM 689 O O . PRO A 1 89 ? 16.118 -0.266 -19.091 1.00 78.38 89 PRO A O 1
ATOM 692 N N . VAL A 1 90 ? 14.265 -0.548 -17.854 1.00 79.69 90 VAL A N 1
ATOM 693 C CA . VAL A 1 90 ? 14.683 -1.802 -17.216 1.00 79.69 90 VAL A CA 1
ATOM 694 C C . VAL A 1 90 ? 13.805 -2.946 -17.714 1.00 79.69 90 VAL A C 1
ATOM 696 O O . VAL A 1 90 ? 12.685 -3.142 -17.249 1.00 79.69 90 VAL A O 1
ATOM 699 N N . GLN A 1 91 ? 14.337 -3.748 -18.634 1.00 81.44 91 GLN A N 1
ATOM 700 C CA . GLN A 1 91 ? 13.650 -4.921 -19.180 1.00 81.44 91 GLN A CA 1
ATOM 701 C C . GLN A 1 91 ? 14.121 -6.188 -18.470 1.00 81.44 91 GLN A C 1
ATOM 703 O O . GLN A 1 91 ? 14.992 -6.917 -18.943 1.00 81.44 91 GLN A O 1
ATOM 708 N N . SER A 1 92 ? 13.557 -6.448 -17.293 1.00 84.81 92 SER A N 1
ATOM 709 C CA . SER A 1 92 ? 13.871 -7.648 -16.520 1.00 84.81 92 SER A CA 1
ATOM 710 C C . SER A 1 92 ? 12.606 -8.386 -16.111 1.00 84.81 92 SER A C 1
ATOM 712 O O . SER A 1 92 ? 11.687 -7.822 -15.513 1.00 84.81 92 SER A O 1
ATOM 714 N N . LYS A 1 93 ? 12.594 -9.691 -16.397 1.00 84.44 93 LYS A N 1
ATOM 715 C CA . LYS A 1 93 ? 11.487 -10.599 -16.065 1.00 84.44 93 LYS A CA 1
ATOM 716 C C . LYS A 1 93 ? 11.225 -10.654 -14.560 1.00 84.44 93 LYS A C 1
ATOM 718 O O . LYS A 1 93 ? 10.078 -10.779 -14.147 1.00 84.44 93 LYS A O 1
ATOM 723 N N . HIS A 1 94 ? 12.271 -10.521 -13.744 1.00 86.88 94 HIS A N 1
ATOM 724 C CA . HIS A 1 94 ? 12.143 -10.534 -12.288 1.00 86.88 94 HIS A CA 1
ATOM 725 C C . HIS A 1 94 ? 11.362 -9.321 -11.783 1.00 86.88 94 HIS A C 1
ATOM 727 O O . HIS A 1 94 ? 10.434 -9.482 -10.998 1.00 86.88 94 HIS A O 1
ATOM 733 N N . PHE A 1 95 ? 11.666 -8.123 -12.287 1.00 85.50 95 PHE A N 1
ATOM 734 C CA . PHE A 1 95 ? 10.938 -6.917 -11.895 1.00 85.50 95 PHE A CA 1
ATOM 735 C C . PHE A 1 95 ? 9.491 -6.927 -12.402 1.00 85.50 95 PHE A C 1
ATOM 737 O O . PHE A 1 95 ? 8.588 -6.574 -11.649 1.00 85.50 95 PHE A O 1
ATOM 744 N N . ALA A 1 96 ? 9.245 -7.408 -13.625 1.00 86.75 96 ALA A N 1
ATOM 745 C CA . ALA A 1 96 ? 7.887 -7.587 -14.145 1.00 86.75 96 ALA A CA 1
ATOM 746 C C . ALA A 1 96 ? 7.064 -8.585 -13.303 1.00 86.75 96 ALA A C 1
ATOM 748 O O . ALA A 1 96 ? 5.891 -8.344 -13.014 1.00 86.75 96 ALA A O 1
ATOM 749 N N . SER A 1 97 ? 7.688 -9.678 -12.847 1.00 88.56 97 SER A N 1
ATOM 750 C CA . SER A 1 97 ? 7.056 -10.645 -11.941 1.00 88.56 97 SER A CA 1
ATOM 751 C C . SER A 1 97 ? 6.766 -10.045 -10.564 1.00 88.56 97 SER A C 1
ATOM 753 O O . SER A 1 97 ? 5.691 -10.287 -10.022 1.00 88.56 97 SER A O 1
ATOM 755 N N . ILE A 1 98 ? 7.694 -9.261 -10.003 1.00 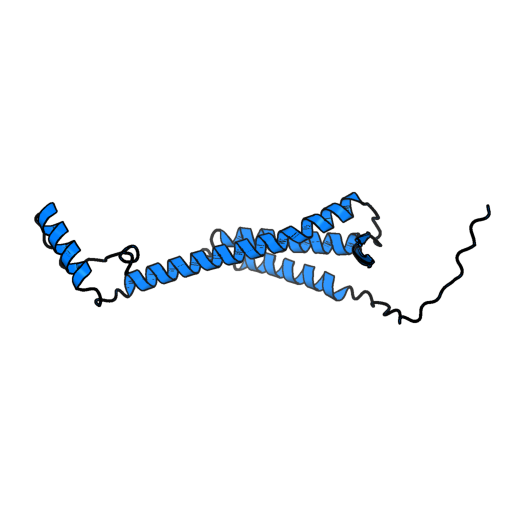89.62 98 ILE A N 1
ATOM 756 C CA . ILE A 1 98 ? 7.499 -8.564 -8.721 1.00 89.62 98 ILE A CA 1
ATOM 757 C C . ILE A 1 98 ? 6.344 -7.569 -8.830 1.00 89.62 98 ILE A C 1
ATOM 759 O O . ILE A 1 98 ? 5.481 -7.549 -7.959 1.00 89.62 98 ILE A O 1
ATOM 763 N N . TYR A 1 99 ? 6.292 -6.786 -9.909 1.00 89.44 99 TYR A N 1
ATOM 764 C CA . TYR A 1 99 ? 5.193 -5.859 -10.172 1.00 89.44 99 TYR A CA 1
ATOM 765 C C . TYR A 1 99 ? 3.845 -6.590 -10.270 1.00 89.44 99 TYR A C 1
ATOM 767 O O . TYR A 1 99 ? 2.882 -6.199 -9.614 1.00 89.44 99 TYR A O 1
ATOM 775 N N . SER A 1 100 ? 3.803 -7.706 -11.006 1.00 87.31 100 SER A N 1
ATOM 776 C CA . SER A 1 100 ? 2.593 -8.531 -11.148 1.00 87.31 100 SER A CA 1
ATOM 777 C C . SER A 1 100 ? 2.111 -9.088 -9.807 1.00 87.31 100 SER A C 1
ATOM 779 O O . SER A 1 100 ? 0.925 -9.022 -9.498 1.00 87.31 100 SER A O 1
ATOM 781 N N . ALA A 1 101 ? 3.025 -9.613 -8.986 1.00 90.44 101 ALA A N 1
ATOM 782 C CA . ALA A 1 101 ? 2.695 -10.128 -7.659 1.00 90.44 101 ALA A CA 1
ATOM 783 C C . ALA A 1 101 ? 2.272 -9.007 -6.694 1.00 90.44 101 ALA A C 1
ATOM 785 O O . ALA A 1 101 ? 1.363 -9.183 -5.882 1.00 90.44 101 ALA A O 1
ATOM 786 N N . GLY A 1 102 ? 2.916 -7.842 -6.803 1.00 89.19 102 GLY A N 1
ATOM 787 C CA . GLY A 1 102 ? 2.648 -6.676 -5.972 1.00 89.19 102 GLY A CA 1
ATOM 788 C C . GLY A 1 102 ? 1.240 -6.111 -6.150 1.00 89.19 102 GLY A C 1
ATOM 789 O O . GLY A 1 102 ? 0.683 -5.590 -5.188 1.00 89.19 102 GLY A O 1
ATOM 790 N N . PHE A 1 103 ? 0.625 -6.292 -7.322 1.00 86.50 103 PHE A N 1
ATOM 791 C CA . PHE A 1 103 ? -0.730 -5.814 -7.617 1.00 86.50 103 PHE A CA 1
ATOM 792 C C . PHE A 1 103 ? -1.821 -6.434 -6.717 1.00 86.50 103 PHE A C 1
ATOM 794 O O . PHE A 1 103 ? -2.867 -5.829 -6.491 1.00 86.50 103 PHE A O 1
ATOM 801 N N . THR A 1 104 ? -1.572 -7.608 -6.130 1.00 90.94 104 THR A N 1
ATOM 802 C CA . THR A 1 104 ? -2.503 -8.268 -5.192 1.00 90.94 104 THR A CA 1
ATOM 803 C C . THR A 1 104 ? -2.472 -7.650 -3.787 1.00 90.94 104 THR A C 1
ATOM 805 O O . THR A 1 104 ? -3.418 -7.800 -3.003 1.00 90.94 104 THR A O 1
ATOM 808 N N . ILE A 1 105 ? -1.392 -6.946 -3.437 1.00 92.31 105 ILE A N 1
ATOM 809 C CA . ILE A 1 105 ? -1.196 -6.405 -2.087 1.00 92.31 105 ILE A CA 1
ATOM 810 C C . ILE A 1 105 ? -2.199 -5.278 -1.778 1.00 92.31 105 ILE A C 1
ATOM 812 O O . ILE A 1 105 ? -2.847 -5.376 -0.732 1.00 92.31 105 ILE A O 1
ATOM 816 N N . PRO A 1 106 ? -2.424 -4.271 -2.652 1.00 91.06 106 PRO A N 1
ATOM 817 C CA . PRO A 1 106 ? -3.465 -3.265 -2.440 1.00 91.06 106 PRO A CA 1
ATOM 818 C C . PRO A 1 106 ? -4.847 -3.880 -2.230 1.00 91.06 106 PRO A C 1
ATOM 820 O O . PRO A 1 106 ? -5.560 -3.479 -1.316 1.00 91.06 106 PRO A O 1
ATOM 823 N N . PHE A 1 107 ? -5.207 -4.900 -3.015 1.00 90.06 107 PHE A N 1
ATOM 824 C CA . PHE A 1 107 ? -6.488 -5.591 -2.866 1.00 90.06 107 PHE A CA 1
ATOM 825 C C . PHE A 1 107 ? -6.633 -6.229 -1.477 1.00 90.06 107 PHE A C 1
ATOM 827 O O . PHE A 1 107 ? -7.637 -6.031 -0.794 1.00 90.06 107 PHE A O 1
ATOM 834 N N . SER A 1 108 ? -5.592 -6.924 -1.015 1.00 93.44 108 SER A N 1
ATOM 835 C CA . SER A 1 108 ? -5.577 -7.539 0.318 1.00 93.44 108 SER A CA 1
ATOM 836 C C . SER A 1 108 ? -5.675 -6.487 1.428 1.00 93.44 108 SER A C 1
ATOM 838 O O . SER A 1 108 ? -6.449 -6.643 2.373 1.00 93.44 108 SER A O 1
ATOM 840 N N . LEU A 1 109 ? -4.936 -5.379 1.300 1.00 91.69 109 LEU A N 1
ATOM 841 C CA . LEU A 1 109 ? -4.994 -4.261 2.244 1.00 91.69 109 LEU A CA 1
ATOM 842 C C . LEU A 1 109 ? -6.385 -3.618 2.281 1.00 91.69 109 LEU A C 1
ATOM 844 O O . LEU A 1 109 ? -6.875 -3.320 3.370 1.00 91.69 109 LEU A O 1
ATOM 848 N N . MET A 1 110 ? -7.062 -3.484 1.138 1.00 90.88 110 MET A N 1
ATOM 849 C CA . MET A 1 110 ? -8.447 -3.003 1.083 1.00 90.88 110 MET A CA 1
ATOM 850 C C . MET A 1 110 ? -9.404 -3.914 1.866 1.00 90.88 110 MET A C 1
ATOM 852 O O . MET A 1 110 ? -10.236 -3.414 2.626 1.00 90.88 110 MET A O 1
ATOM 856 N N . CYS A 1 111 ? -9.250 -5.239 1.781 1.00 91.75 111 CYS A N 1
ATOM 857 C CA . CYS A 1 111 ? -10.022 -6.171 2.611 1.00 91.75 111 CYS A CA 1
ATOM 858 C C . CYS A 1 111 ? -9.769 -5.952 4.112 1.00 91.75 111 CYS A C 1
ATOM 860 O O . CYS A 1 111 ? -10.721 -5.886 4.893 1.00 91.75 111 CYS A O 1
ATOM 862 N N . TYR A 1 112 ? -8.509 -5.776 4.524 1.00 90.88 112 TYR A N 1
ATOM 863 C CA . TYR A 1 112 ? -8.178 -5.472 5.920 1.00 90.88 112 TYR A CA 1
ATOM 864 C C . TYR A 1 112 ? -8.775 -4.140 6.387 1.00 90.88 112 TYR A C 1
ATOM 866 O O . TYR A 1 112 ? -9.280 -4.063 7.509 1.00 90.88 112 TYR A O 1
ATOM 874 N N . HIS A 1 113 ? -8.779 -3.111 5.534 1.00 88.88 113 HIS A N 1
ATOM 875 C CA . HIS A 1 113 ? -9.428 -1.833 5.831 1.00 88.88 113 HIS A CA 1
ATOM 876 C C . HIS A 1 113 ? -10.928 -2.006 6.096 1.00 88.88 113 HIS A C 1
ATOM 878 O O . HIS A 1 113 ? -11.450 -1.447 7.066 1.00 88.88 113 HIS A O 1
ATOM 884 N N . PHE A 1 114 ? -11.618 -2.818 5.290 1.00 88.88 114 PHE A N 1
ATOM 885 C CA . PHE A 1 114 ? -13.038 -3.102 5.500 1.00 88.88 114 PHE A CA 1
ATOM 886 C C . PHE A 1 114 ? -13.304 -3.889 6.783 1.00 88.88 114 PHE A C 1
ATOM 888 O O . PHE A 1 114 ? -14.198 -3.509 7.539 1.00 88.88 114 PHE A O 1
ATOM 895 N N . ILE A 1 115 ? -12.513 -4.926 7.077 1.00 89.19 115 ILE A N 1
ATOM 896 C CA . ILE A 1 115 ? -12.648 -5.709 8.318 1.00 89.19 115 ILE A CA 1
ATOM 897 C C . ILE A 1 115 ? -12.424 -4.818 9.542 1.00 89.19 115 ILE A C 1
ATOM 899 O O . ILE A 1 115 ? -13.215 -4.844 10.487 1.00 89.19 115 ILE A O 1
ATOM 903 N N . TYR A 1 116 ? -11.383 -3.984 9.508 1.00 86.62 116 TYR A N 1
ATOM 904 C CA . TYR A 1 116 ? -11.095 -3.052 10.593 1.00 86.62 116 TYR A CA 1
ATOM 905 C C . TYR A 1 116 ? -12.263 -2.086 10.821 1.00 86.62 116 TYR A C 1
ATOM 907 O O . TYR A 1 116 ? -12.724 -1.917 11.953 1.00 86.62 116 TYR A O 1
ATOM 915 N N . ARG A 1 117 ? -12.790 -1.492 9.742 1.00 85.69 117 ARG A N 1
ATOM 916 C CA . ARG A 1 117 ? -13.932 -0.574 9.815 1.00 85.69 117 ARG A CA 1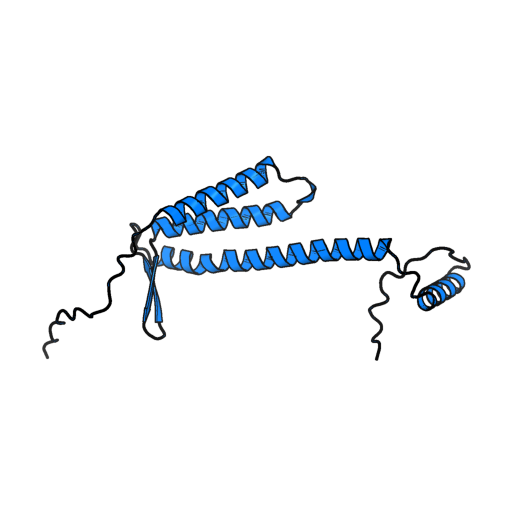
ATOM 917 C C . ARG A 1 117 ? -15.190 -1.272 10.333 1.00 85.69 117 ARG A C 1
ATOM 919 O O . ARG A 1 117 ? -15.908 -0.696 11.146 1.00 85.69 117 ARG A O 1
ATOM 926 N N . TYR A 1 118 ? -15.432 -2.511 9.916 1.00 83.44 118 TYR A N 1
ATOM 927 C CA . TYR A 1 118 ? -16.556 -3.315 10.388 1.00 83.44 118 TYR A CA 1
ATOM 928 C C . TYR A 1 118 ? -16.490 -3.570 11.897 1.00 83.44 118 TYR A C 1
ATOM 930 O O . TYR A 1 118 ? -17.480 -3.368 12.599 1.00 83.44 118 TYR A O 1
ATOM 938 N N . TRP A 1 119 ? -15.328 -3.958 12.426 1.00 81.12 119 TRP A N 1
ATOM 939 C CA . TRP A 1 119 ? -15.159 -4.164 13.866 1.00 81.12 119 TRP A CA 1
ATOM 940 C C . TRP A 1 119 ? -15.259 -2.872 14.674 1.00 81.12 119 TRP A C 1
ATOM 942 O O . TRP A 1 119 ? -15.855 -2.886 15.752 1.00 81.12 119 TRP A O 1
ATOM 952 N N . ALA A 1 120 ? -14.731 -1.759 14.158 1.00 79.62 120 ALA A N 1
ATOM 953 C CA . ALA A 1 120 ? -14.873 -0.455 14.799 1.00 79.62 120 ALA A CA 1
ATOM 954 C C . ALA A 1 120 ? -16.354 -0.045 14.922 1.00 79.62 120 ALA A C 1
ATOM 956 O O . ALA A 1 120 ? -16.799 0.339 16.003 1.00 79.62 120 ALA A O 1
ATOM 957 N N . ILE A 1 121 ? -17.136 -0.214 13.848 1.00 76.06 121 ILE A N 1
ATOM 958 C CA . ILE A 1 121 ? -18.576 0.090 13.839 1.00 76.06 121 ILE A CA 1
ATOM 959 C C . ILE A 1 121 ? -19.349 -0.873 14.746 1.00 76.06 121 ILE A C 1
ATOM 961 O O . ILE A 1 121 ? -20.188 -0.430 15.523 1.00 76.06 121 ILE A O 1
ATOM 965 N N . LYS A 1 122 ? -19.054 -2.178 14.707 1.00 74.38 122 LYS A N 1
ATOM 966 C CA . LYS A 1 122 ? -19.722 -3.159 15.576 1.00 74.38 122 LYS A CA 1
ATOM 967 C C . LYS A 1 122 ? -19.529 -2.867 17.057 1.00 74.38 122 LYS A C 1
ATOM 969 O O . LYS A 1 122 ? -20.484 -2.986 17.811 1.00 74.38 122 LYS A O 1
ATOM 974 N N . ARG A 1 123 ? -18.321 -2.481 17.479 1.00 67.75 123 ARG A N 1
ATOM 975 C CA . ARG A 1 123 ? -18.072 -2.089 18.875 1.00 67.75 123 ARG A CA 1
ATOM 976 C C . ARG A 1 123 ? -18.850 -0.834 19.251 1.00 67.75 123 ARG A C 1
ATOM 978 O O . ARG A 1 123 ? -19.407 -0.792 20.337 1.00 67.75 123 ARG A O 1
ATOM 985 N N . TYR A 1 124 ? -18.931 0.145 18.351 1.00 63.47 124 TYR A N 1
ATOM 986 C CA . TYR A 1 124 ? -19.741 1.341 18.571 1.00 63.47 124 TYR A CA 1
ATOM 987 C C . TYR A 1 124 ? -21.235 1.010 18.703 1.00 63.47 124 TYR A C 1
ATOM 989 O O . TYR A 1 124 ? -21.876 1.487 19.630 1.00 63.47 124 TYR A O 1
ATOM 997 N N .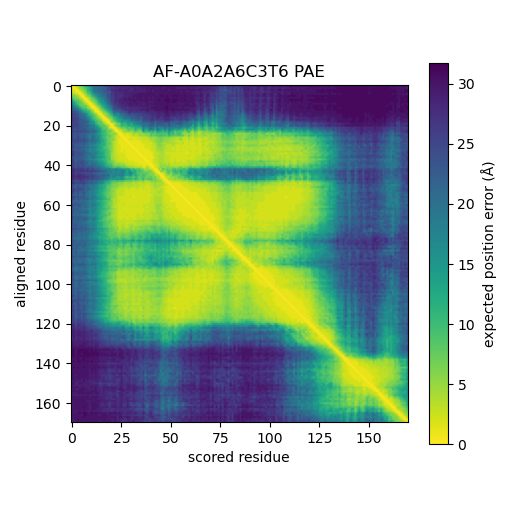 LEU A 1 125 ? -21.773 0.139 17.843 1.00 63.88 125 LEU A N 1
ATOM 998 C CA . LEU A 1 125 ? -23.164 -0.319 17.927 1.00 63.88 125 LEU A CA 1
ATOM 999 C C . LEU A 1 125 ? -23.432 -1.171 19.171 1.00 63.88 125 LEU A C 1
ATOM 1001 O O . LEU A 1 125 ? -24.492 -1.032 19.756 1.00 63.88 125 LEU A O 1
ATOM 1005 N N . LEU A 1 126 ? -22.486 -2.009 19.605 1.00 60.72 126 LEU A N 1
ATOM 1006 C CA . LEU A 1 126 ? -22.581 -2.756 20.867 1.00 60.72 126 LEU A CA 1
ATOM 1007 C C . LEU A 1 126 ? -22.615 -1.825 22.079 1.00 60.72 126 LEU A C 1
ATOM 1009 O O . LEU A 1 126 ? -23.406 -2.047 22.986 1.00 60.72 126 LEU A O 1
ATOM 1013 N N . VAL A 1 127 ? -21.776 -0.785 22.091 1.00 60.81 127 VAL A N 1
ATOM 1014 C CA . VAL A 1 127 ? -21.798 0.234 23.149 1.00 60.81 127 VAL A CA 1
ATOM 1015 C C . VAL A 1 127 ? -23.106 1.013 23.098 1.00 60.81 127 VAL A C 1
ATOM 1017 O O . VAL A 1 127 ? -23.731 1.174 24.133 1.00 60.81 127 VAL A O 1
ATOM 1020 N N . LEU A 1 128 ? -23.559 1.431 21.912 1.00 59.94 128 LEU A N 1
ATOM 1021 C CA . LEU A 1 128 ? -24.825 2.140 21.756 1.00 59.94 128 LEU A CA 1
ATOM 1022 C C . LEU A 1 128 ? -26.003 1.270 22.208 1.00 59.94 128 LEU A C 1
ATOM 1024 O O . LEU A 1 128 ? -26.789 1.712 23.033 1.00 59.94 128 LEU A O 1
ATOM 1028 N N . TYR A 1 129 ? -26.099 0.022 21.752 1.00 60.50 129 TYR A N 1
ATOM 1029 C CA . TYR A 1 129 ? -27.139 -0.921 22.171 1.00 60.50 129 TYR A CA 1
ATOM 1030 C C . TYR A 1 129 ? -27.078 -1.176 23.684 1.00 60.50 129 TYR A C 1
ATOM 1032 O O . TYR A 1 129 ? -28.084 -1.058 24.375 1.00 60.50 129 TYR A O 1
ATOM 1040 N N . GLY A 1 130 ? -25.876 -1.388 24.226 1.00 59.47 130 GLY A N 1
ATOM 1041 C CA . GLY A 1 130 ? -25.643 -1.529 25.663 1.00 59.47 130 GLY A CA 1
ATOM 1042 C C . GLY A 1 130 ? -25.888 -0.260 26.490 1.00 59.47 130 GLY A C 1
ATOM 1043 O O . GLY A 1 130 ? -25.979 -0.365 27.703 1.00 59.47 130 GLY A O 1
ATOM 1044 N N . THR A 1 131 ? -25.991 0.928 25.883 1.00 59.81 131 THR A N 1
ATOM 1045 C CA . THR A 1 131 ? -26.401 2.168 26.574 1.00 59.81 131 THR A CA 1
ATOM 1046 C C . THR A 1 131 ? -27.858 2.544 26.331 1.00 59.81 131 THR A C 1
ATOM 1048 O O . THR A 1 131 ? -28.417 3.301 27.118 1.00 59.81 131 THR A O 1
ATOM 1051 N N . THR A 1 132 ? -28.456 2.062 25.238 1.00 58.78 132 THR A N 1
ATOM 1052 C CA . THR A 1 132 ? -29.832 2.411 24.841 1.00 58.78 132 THR A CA 1
ATOM 1053 C C . THR A 1 132 ? -30.844 1.379 25.318 1.00 58.78 132 THR A C 1
ATOM 1055 O O . THR A 1 132 ? -32.016 1.715 25.325 1.00 58.78 132 THR A O 1
ATOM 1058 N N . GLY A 1 133 ? -30.382 0.192 25.743 1.00 54.97 133 GLY A N 1
ATOM 1059 C CA . GLY A 1 133 ? -31.103 -0.771 26.579 1.00 54.97 133 GLY A CA 1
ATOM 1060 C C . GLY A 1 133 ? -32.594 -0.731 26.405 1.00 54.97 133 GLY A C 1
ATOM 1061 O O . GLY A 1 133 ? -33.267 -0.082 27.205 1.00 54.97 133 GLY A O 1
ATOM 1062 N N . ASP A 1 134 ? -33.086 -1.389 25.362 1.00 56.44 134 ASP A N 1
ATOM 1063 C CA . ASP A 1 134 ? -34.517 -1.583 25.260 1.00 56.44 134 ASP A CA 1
ATOM 1064 C C . ASP A 1 134 ? -34.975 -2.304 26.523 1.00 56.44 134 ASP A C 1
ATOM 1066 O O . ASP A 1 134 ? -34.569 -3.430 26.807 1.00 56.44 134 ASP A O 1
ATOM 1070 N N . ASN A 1 135 ? -35.837 -1.632 27.284 1.00 54.75 135 ASN A N 1
ATOM 1071 C CA . ASN A 1 135 ? -36.589 -2.234 28.380 1.00 54.75 135 ASN A CA 1
ATOM 1072 C C . ASN A 1 135 ? -37.676 -3.188 27.838 1.00 54.75 135 ASN A C 1
ATOM 1074 O O . ASN A 1 135 ? -38.626 -3.488 28.551 1.00 54.75 135 ASN A O 1
ATOM 1078 N N . GLU A 1 136 ? -37.590 -3.593 26.566 1.00 54.38 136 GLU A N 1
ATOM 1079 C CA . GLU A 1 136 ? -38.616 -4.375 25.880 1.00 54.38 136 GLU A CA 1
ATOM 1080 C C . GLU A 1 136 ? -38.571 -5.865 26.259 1.00 54.38 136 GLU A C 1
ATOM 1082 O O . GLU A 1 136 ? -39.625 -6.491 26.297 1.00 54.38 136 GLU A O 1
ATOM 1087 N N . ASP A 1 137 ? -37.413 -6.420 26.646 1.00 59.44 137 ASP A N 1
ATOM 1088 C CA . ASP A 1 137 ? -37.302 -7.811 27.127 1.00 59.44 137 ASP A CA 1
ATOM 1089 C C . ASP A 1 137 ? -37.383 -7.885 28.665 1.00 59.44 137 ASP A C 1
ATOM 1091 O O . ASP A 1 137 ? -36.448 -8.293 29.364 1.00 59.44 137 ASP A O 1
ATOM 1095 N N . GLU A 1 138 ? -38.529 -7.462 29.205 1.00 63.97 138 GLU A N 1
ATOM 1096 C CA . GLU A 1 138 ? -38.843 -7.516 30.641 1.00 63.97 138 GLU A CA 1
ATOM 1097 C C . GLU A 1 138 ? -38.812 -8.965 31.179 1.00 63.97 138 GLU A C 1
ATOM 1099 O O . GLU A 1 138 ? -38.415 -9.202 32.324 1.00 63.97 138 GLU A O 1
ATOM 1104 N N . ASP A 1 139 ? -39.133 -9.946 30.328 1.00 67.81 139 ASP A N 1
ATOM 1105 C CA . ASP A 1 139 ? -39.169 -11.374 30.667 1.00 67.81 139 ASP A CA 1
ATOM 1106 C C . ASP A 1 139 ? -37.765 -11.951 30.923 1.00 67.81 139 ASP A C 1
ATOM 1108 O O . ASP A 1 139 ? -37.518 -12.538 31.980 1.00 67.81 139 ASP A O 1
ATOM 1112 N N . ALA A 1 140 ? -36.807 -11.716 30.018 1.00 64.88 140 ALA A N 1
ATOM 1113 C CA . ALA A 1 140 ? -35.426 -12.189 30.178 1.00 64.88 140 ALA A CA 1
ATOM 1114 C C . ALA A 1 140 ? -34.724 -11.505 31.364 1.00 64.88 140 ALA A C 1
ATOM 1116 O O . ALA A 1 140 ? -33.941 -12.116 32.098 1.00 64.88 140 ALA A O 1
ATOM 1117 N N . LEU A 1 141 ? -35.033 -10.225 31.593 1.00 68.50 141 LEU A N 1
ATOM 1118 C CA . LEU A 1 141 ? -34.562 -9.481 32.760 1.00 68.50 141 LEU A CA 1
ATOM 1119 C C . LEU A 1 141 ? -35.121 -10.043 34.070 1.00 68.50 141 LEU A C 1
ATOM 1121 O O . LEU A 1 141 ? -34.406 -10.059 35.074 1.00 68.50 141 LEU A O 1
ATOM 1125 N N . THR A 1 142 ? -36.369 -10.509 34.066 1.00 73.25 142 THR A N 1
ATOM 1126 C CA . THR A 1 142 ? -37.010 -11.114 35.239 1.00 73.25 142 THR A CA 1
ATOM 1127 C C . THR A 1 142 ? -36.402 -12.480 35.550 1.00 73.25 142 THR A C 1
ATOM 1129 O O . THR A 1 142 ? -36.000 -12.706 36.689 1.00 73.25 142 THR A O 1
ATOM 1132 N N . GLU A 1 143 ? -36.190 -13.331 34.543 1.00 78.31 143 GLU A N 1
ATOM 1133 C CA . GLU A 1 143 ? -35.554 -14.645 34.725 1.00 78.31 143 GLU A CA 1
ATOM 1134 C C . GLU A 1 143 ? -34.126 -14.532 35.291 1.00 78.31 143 GLU A C 1
ATOM 1136 O O . GLU A 1 143 ? -33.754 -15.233 36.236 1.00 78.31 143 GLU A O 1
ATOM 1141 N N . VAL A 1 144 ? -33.330 -13.584 34.784 1.00 75.31 144 VAL A N 1
ATOM 1142 C CA . VAL A 1 144 ? -31.973 -13.334 35.297 1.00 75.31 144 VAL A CA 1
ATOM 1143 C C . VAL A 1 144 ? -31.996 -12.787 36.729 1.00 75.31 144 VAL A C 1
ATOM 1145 O O . VAL A 1 144 ? -31.120 -13.128 37.530 1.00 75.31 144 VAL A O 1
ATOM 1148 N N . ARG A 1 145 ? -32.978 -11.945 37.078 1.00 76.94 145 ARG A N 1
ATOM 1149 C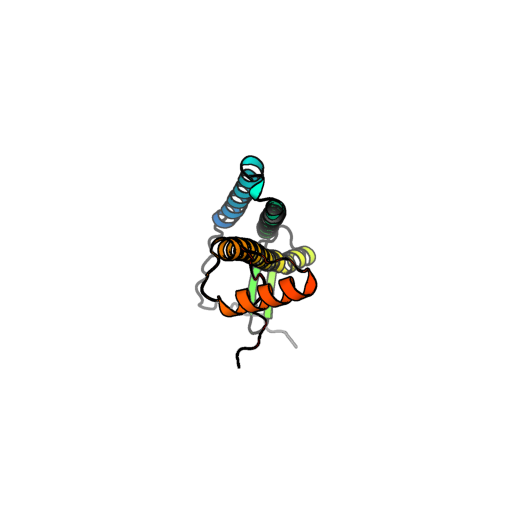 CA . ARG A 1 145 ? -33.128 -11.423 38.448 1.00 76.94 145 ARG A CA 1
ATOM 1150 C C . ARG A 1 145 ? -33.485 -12.529 39.427 1.00 76.94 145 ARG A C 1
ATOM 1152 O O . ARG A 1 145 ? -32.863 -12.586 40.487 1.00 76.94 145 ARG A O 1
ATOM 1159 N N . ASP A 1 146 ? -34.415 -13.397 39.055 1.00 82.38 146 ASP A N 1
ATOM 1160 C CA . ASP A 1 146 ? -34.866 -14.500 39.899 1.00 82.38 146 ASP A CA 1
ATOM 1161 C C . ASP A 1 146 ? -33.730 -15.511 40.124 1.00 82.38 146 ASP A C 1
ATOM 1163 O O . ASP A 1 146 ? -33.424 -15.856 41.267 1.00 82.38 146 ASP A O 1
ATOM 1167 N N . ALA A 1 147 ? -32.999 -15.881 39.065 1.00 81.62 147 ALA A N 1
ATOM 1168 C CA . ALA A 1 147 ? -31.835 -16.765 39.171 1.00 81.62 147 ALA A CA 1
ATOM 1169 C C . ALA A 1 147 ? -30.705 -16.167 40.035 1.00 81.62 147 ALA A C 1
ATOM 1171 O O . ALA A 1 147 ? -30.023 -16.875 40.789 1.00 81.62 147 ALA A O 1
ATOM 1172 N N . PHE A 1 148 ? -30.485 -14.852 39.951 1.00 80.81 148 PHE A N 1
ATOM 1173 C CA . PHE A 1 148 ? -29.485 -14.174 40.774 1.00 80.81 148 PHE A CA 1
ATOM 1174 C C . PHE A 1 148 ? -29.913 -14.082 42.245 1.00 80.81 148 PHE A C 1
ATOM 1176 O O . PHE A 1 148 ? -29.082 -14.273 43.138 1.00 80.81 148 PHE A O 1
ATOM 1183 N N . GLU A 1 149 ? -31.194 -13.815 42.509 1.00 86.00 149 GLU A N 1
ATOM 1184 C CA . GLU A 1 149 ? -31.748 -13.779 43.863 1.00 86.00 149 GLU A CA 1
ATOM 1185 C C . GLU A 1 149 ? -31.664 -15.157 44.530 1.00 86.00 149 GLU A C 1
ATOM 1187 O O . GLU A 1 149 ? -31.228 -15.242 45.680 1.00 86.00 149 GLU A O 1
ATOM 1192 N N . GLU A 1 150 ? -31.949 -16.233 43.793 1.00 86.44 150 GLU A N 1
ATOM 1193 C CA . GLU A 1 150 ? -31.795 -17.610 44.273 1.00 86.44 150 GLU A CA 1
ATOM 1194 C C . GLU A 1 150 ? -30.329 -17.951 44.597 1.00 86.44 150 GLU A C 1
ATOM 1196 O O . GLU A 1 150 ? -30.032 -18.560 45.626 1.00 86.44 150 GLU A O 1
ATOM 1201 N N . THR A 1 151 ? -29.390 -17.507 43.758 1.00 85.88 151 THR A N 1
ATOM 1202 C CA . THR A 1 151 ? -27.967 -17.848 43.912 1.00 85.88 151 THR A CA 1
ATOM 1203 C C . THR A 1 151 ? -27.270 -17.031 45.007 1.00 85.88 151 THR A C 1
ATOM 1205 O O . THR A 1 151 ? -26.393 -17.542 45.707 1.00 85.88 151 THR A O 1
ATOM 1208 N N . PHE A 1 152 ? -27.621 -15.751 45.158 1.00 86.00 152 PHE A N 1
ATOM 1209 C CA . PHE A 1 152 ? -26.866 -14.803 45.991 1.00 86.00 152 PHE A CA 1
ATOM 1210 C C . PHE A 1 152 ? -27.682 -14.162 47.122 1.00 86.00 152 PHE A C 1
ATOM 1212 O O . PHE A 1 152 ? -27.119 -13.391 47.908 1.00 86.00 152 PHE A O 1
ATOM 1219 N N . GLY A 1 153 ? -28.984 -14.452 47.223 1.00 86.94 153 GLY A N 1
ATOM 1220 C CA . GLY A 1 153 ? -29.873 -13.932 48.268 1.00 86.94 153 GLY A CA 1
ATOM 1221 C C . GLY A 1 153 ? -30.035 -12.409 48.245 1.00 86.94 153 GLY A C 1
ATOM 1222 O O . GLY A 1 153 ? -30.333 -11.801 49.274 1.00 86.94 153 GLY A O 1
ATOM 1223 N N . LYS A 1 154 ? -29.757 -11.768 47.104 1.00 84.69 154 LYS A N 1
ATOM 1224 C CA . LYS A 1 154 ? -29.828 -10.313 46.927 1.00 84.69 154 LYS A CA 1
ATOM 1225 C C . LYS A 1 154 ? -30.578 -9.978 45.652 1.00 84.69 154 LYS A C 1
ATOM 1227 O O . LYS A 1 154 ? -30.198 -10.426 44.577 1.00 84.69 154 LYS A O 1
ATOM 1232 N N . ARG A 1 155 ? -31.580 -9.111 45.778 1.00 78.06 155 ARG A N 1
ATOM 1233 C CA . ARG A 1 155 ? -32.365 -8.626 44.649 1.00 78.06 155 ARG A CA 1
ATOM 1234 C C . ARG A 1 155 ? -31.686 -7.429 43.991 1.00 78.06 155 ARG A C 1
ATOM 1236 O O . ARG A 1 155 ? -31.369 -6.445 44.657 1.00 78.06 155 ARG A O 1
ATOM 1243 N N . ILE A 1 156 ? -31.467 -7.514 42.684 1.00 76.00 156 ILE A N 1
ATOM 1244 C CA . ILE A 1 156 ? -30.909 -6.428 41.868 1.00 76.00 156 ILE A CA 1
ATOM 1245 C C . ILE A 1 156 ? -32.056 -5.573 41.311 1.00 76.00 156 ILE A C 1
ATOM 1247 O O . ILE A 1 156 ? -33.065 -6.108 40.845 1.00 76.00 156 ILE A O 1
ATOM 1251 N N . GLU A 1 157 ? -31.924 -4.245 41.383 1.00 65.19 157 GLU A N 1
ATOM 1252 C CA . GLU A 1 157 ? -32.889 -3.294 40.797 1.00 65.19 157 GLU A CA 1
ATOM 1253 C C . GLU A 1 157 ? -32.567 -2.938 39.343 1.00 65.19 157 GLU A C 1
ATOM 1255 O O . GLU A 1 157 ? -33.482 -2.656 38.578 1.00 65.19 157 GLU A O 1
ATOM 1260 N N . TYR A 1 158 ? -31.291 -3.000 38.953 1.00 57.62 158 TYR A N 1
ATOM 1261 C CA . TYR A 1 158 ? -30.820 -2.652 37.613 1.00 57.62 158 TYR A CA 1
ATOM 1262 C C . TYR A 1 158 ? -29.869 -3.736 37.104 1.00 57.62 158 TYR A C 1
ATOM 1264 O O . TYR A 1 158 ? -28.944 -4.137 37.815 1.00 57.62 158 TYR A O 1
ATOM 1272 N N . GLY A 1 159 ? -30.089 -4.202 35.875 1.00 60.16 159 GLY A N 1
ATOM 1273 C CA . GLY A 1 159 ? -29.287 -5.233 35.222 1.00 60.16 159 GLY A CA 1
ATOM 1274 C C . GLY A 1 159 ? -29.326 -5.075 33.705 1.00 60.16 159 GLY A C 1
ATOM 1275 O O . GLY A 1 159 ? -30.243 -4.462 33.172 1.00 60.16 159 GLY A O 1
ATOM 1276 N N . TRP A 1 160 ? -28.310 -5.601 33.023 1.00 59.34 160 TRP A N 1
ATOM 1277 C CA . TRP A 1 160 ? -28.200 -5.567 31.565 1.00 59.34 160 TRP A CA 1
ATOM 1278 C C . TRP A 1 160 ? -27.976 -6.985 31.052 1.00 59.34 160 TRP A C 1
ATOM 1280 O O . TRP A 1 160 ? -27.008 -7.637 31.454 1.00 59.34 160 TRP A O 1
ATOM 1290 N N . VAL A 1 161 ? -28.838 -7.455 30.153 1.00 61.75 161 VAL A N 1
ATOM 1291 C CA . VAL A 1 161 ? -28.645 -8.735 29.464 1.00 61.75 161 VAL A CA 1
ATOM 1292 C C . VAL A 1 161 ? -27.804 -8.472 28.215 1.00 61.75 161 VAL A C 1
ATOM 1294 O O . VAL A 1 161 ? -28.255 -7.872 27.247 1.00 61.75 161 VAL A O 1
ATOM 1297 N N . ILE A 1 162 ? -26.527 -8.859 28.259 1.00 56.75 162 ILE A N 1
ATOM 1298 C CA . ILE A 1 162 ? -25.547 -8.533 27.203 1.00 56.75 162 ILE A CA 1
ATOM 1299 C C . ILE A 1 162 ? -25.645 -9.508 26.010 1.00 56.75 162 ILE A C 1
ATOM 1301 O O . ILE A 1 162 ? -25.212 -9.181 24.905 1.00 56.75 162 ILE A O 1
ATOM 1305 N N . LEU A 1 163 ? -26.198 -10.709 26.212 1.00 56.88 163 LEU A N 1
ATOM 1306 C CA . LEU A 1 163 ? -26.186 -11.804 25.235 1.00 56.88 163 LEU A CA 1
ATOM 1307 C C . LEU A 1 163 ? -27.502 -12.605 25.247 1.00 56.88 163 LEU A C 1
ATOM 1309 O O . LEU A 1 163 ? -27.497 -13.761 25.649 1.00 56.88 163 LEU A O 1
ATOM 1313 N N . ASP A 1 164 ? -28.608 -12.018 24.781 1.00 60.84 164 ASP A N 1
ATOM 1314 C CA . ASP A 1 164 ? -29.873 -12.762 24.581 1.00 60.84 164 ASP A CA 1
ATOM 1315 C C . ASP A 1 164 ? -30.030 -13.337 23.152 1.00 60.84 164 ASP A C 1
ATOM 1317 O O . ASP A 1 164 ? -30.788 -14.260 22.877 1.00 60.84 164 ASP A O 1
ATOM 1321 N N . ASN A 1 165 ? -29.211 -12.869 22.205 1.00 58.94 165 ASN A N 1
ATOM 1322 C CA . ASN A 1 165 ? -29.315 -13.234 20.784 1.00 58.94 165 ASN A CA 1
ATOM 1323 C C . ASN A 1 165 ? -28.818 -14.653 20.426 1.00 58.94 165 ASN A C 1
ATOM 1325 O O . ASN A 1 165 ? -28.549 -14.921 19.253 1.00 58.94 165 ASN A O 1
ATOM 1329 N N . TRP A 1 166 ? -28.633 -15.550 21.401 1.00 49.53 166 TRP A N 1
ATOM 1330 C CA . TRP A 1 166 ? -28.154 -16.921 21.158 1.00 49.53 166 TRP A CA 1
ATOM 1331 C C . TRP A 1 166 ? -29.209 -18.010 21.346 1.00 49.53 166 TRP A C 1
ATOM 1333 O O . TRP A 1 166 ? -28.925 -19.184 21.103 1.00 49.53 166 TRP A O 1
ATOM 1343 N N . VAL A 1 167 ? -30.432 -17.630 21.706 1.00 53.00 167 VAL A N 1
ATOM 1344 C CA . VAL A 1 167 ? -31.576 -18.537 21.663 1.00 53.00 167 VAL A CA 1
ATOM 1345 C C . VAL A 1 167 ? -32.045 -18.631 20.210 1.00 53.00 167 VAL A C 1
ATOM 1347 O O . VAL A 1 167 ? -32.417 -17.625 19.605 1.00 53.00 167 VAL A O 1
ATOM 1350 N N . ASN A 1 168 ? -31.999 -19.832 19.624 1.00 43.44 168 ASN A N 1
ATOM 1351 C CA . ASN A 1 168 ? -32.680 -20.096 18.356 1.00 43.44 168 ASN A CA 1
ATOM 1352 C C . ASN A 1 168 ? -34.176 -19.855 18.584 1.00 43.44 168 ASN A C 1
ATOM 1354 O O . ASN A 1 168 ? -34.839 -20.654 19.243 1.00 43.44 168 ASN A O 1
ATOM 1358 N N . LYS A 1 169 ? -34.688 -18.731 18.081 1.00 45.75 169 LYS A N 1
ATOM 1359 C CA . LYS A 1 169 ? -36.127 -18.508 17.950 1.00 45.75 169 LYS A CA 1
ATOM 1360 C C . LYS A 1 169 ? -36.575 -19.322 16.733 1.00 45.75 169 LYS A C 1
ATOM 1362 O O . LYS A 1 169 ? -36.398 -18.867 15.604 1.00 45.75 169 LYS A O 1
ATOM 1367 N N . ASP A 1 170 ? -37.016 -20.552 16.989 1.00 44.16 170 ASP A N 1
ATOM 1368 C CA . ASP A 1 170 ? -37.725 -21.396 16.017 1.00 44.16 170 ASP A CA 1
ATOM 1369 C C . ASP A 1 170 ? -39.107 -20.806 15.681 1.00 44.16 170 ASP A C 1
ATOM 1371 O O . ASP A 1 170 ? -39.767 -20.264 16.602 1.00 44.16 170 ASP A O 1
#

Mean predicted aligned error: 15.63 Å

Nearest PDB structures (foldseek):
  7yp7-assembly1_R  TM=5.372E-01  e=4.207E+00  Mus musculus
  7ytj-assembly1_A  TM=3.415E-01  e=5.015E+00  Saccharomyces cerevisiae